Protein AF-A0A6G3MMP1-F1 (afdb_monomer)

InterPro domains:
  IPR037850 Retinoblastoma-binding protein 5/Swd1 [PTHR44040] (3-104)

Sequence (126 aa):
KGETLRDITCHPVRPIIYSVSNGLISVWNNTSTECWSAYAPNFRELEQNVEYEEAEGEFDVKDEDKPCQSKENIHDIHNYSEYIDILTLEKPLYCSSDETGQELHINATCIAAEEVSSDKSDSFLD

pLDDT: mean 70.05, std 18.49, range [38.12, 93.56]

Structure (mmCIF, N/CA/C/O backbone):
data_AF-A0A6G3MMP1-F1
#
_entry.id   AF-A0A6G3MMP1-F1
#
loop_
_atom_site.group_PDB
_atom_site.id
_atom_site.type_symbol
_atom_site.label_atom_id
_atom_site.label_alt_id
_atom_site.label_comp_id
_atom_site.label_asym_id
_atom_site.label_entity_id
_atom_site.label_seq_id
_atom_site.pdbx_PDB_ins_code
_atom_site.Cartn_x
_atom_site.Cartn_y
_atom_site.Cartn_z
_atom_site.occupancy
_atom_site.B_iso_or_equiv
_atom_site.auth_seq_id
_atom_site.auth_comp_id
_atom_site.auth_asym_id
_atom_site.auth_atom_id
_atom_site.pdbx_PDB_model_num
ATOM 1 N N . LYS A 1 1 ? -6.028 -6.653 35.105 1.00 52.34 1 LYS A N 1
ATOM 2 C CA . LYS A 1 1 ? -7.502 -6.709 34.928 1.00 52.34 1 LYS A CA 1
ATOM 3 C C . LYS A 1 1 ? -7.744 -6.377 33.463 1.00 52.34 1 LYS A C 1
ATOM 5 O O . LYS A 1 1 ? -7.260 -5.332 33.058 1.00 52.34 1 LYS A O 1
ATOM 10 N N . GLY A 1 2 ? -8.310 -7.291 32.672 1.00 78.31 2 GLY A N 1
ATOM 11 C CA . GLY A 1 2 ? -8.529 -7.056 31.239 1.00 78.31 2 GLY A CA 1
ATOM 12 C C . GLY A 1 2 ? -9.611 -6.005 31.002 1.00 78.31 2 GLY A C 1
ATOM 13 O O . GLY A 1 2 ? -10.481 -5.817 31.855 1.00 78.31 2 GLY A O 1
ATOM 14 N N . GLU A 1 3 ? -9.535 -5.314 29.872 1.00 79.69 3 GLU A N 1
ATOM 15 C CA . GLU A 1 3 ? -10.573 -4.388 29.427 1.00 79.69 3 GLU A CA 1
ATOM 16 C C . GLU A 1 3 ? -11.761 -5.155 28.831 1.00 79.69 3 GLU A C 1
ATOM 18 O O . GLU A 1 3 ? -11.599 -6.222 28.241 1.00 79.69 3 GLU A O 1
ATOM 23 N N . THR A 1 4 ? -12.972 -4.620 28.990 1.00 89.38 4 THR A N 1
ATOM 24 C CA . THR A 1 4 ? -14.191 -5.182 28.392 1.00 89.38 4 THR A CA 1
ATOM 25 C C . THR A 1 4 ? -14.496 -4.502 27.062 1.00 89.38 4 THR A C 1
ATOM 27 O O . THR A 1 4 ? -14.744 -3.292 27.032 1.00 89.38 4 THR A O 1
ATOM 30 N N . LEU A 1 5 ? -14.531 -5.291 25.988 1.00 89.75 5 LEU A N 1
ATOM 31 C CA . LEU A 1 5 ? -15.018 -4.875 24.675 1.00 89.75 5 LEU A CA 1
ATOM 32 C C . LEU A 1 5 ? -16.532 -4.620 24.739 1.00 89.75 5 LEU A C 1
ATOM 34 O O . LEU A 1 5 ? -17.276 -5.461 25.243 1.00 89.75 5 LEU A O 1
ATOM 38 N N . ARG A 1 6 ? -16.982 -3.461 24.251 1.00 92.12 6 ARG A N 1
ATOM 39 C CA . ARG A 1 6 ? -18.407 -3.107 24.168 1.00 92.12 6 ARG A CA 1
ATOM 40 C C . ARG A 1 6 ? -19.013 -3.416 22.810 1.00 92.12 6 ARG A C 1
ATOM 42 O O . ARG A 1 6 ? -20.112 -3.951 22.774 1.00 92.12 6 ARG A O 1
ATOM 49 N N . ASP A 1 7 ? -18.330 -3.037 21.735 1.00 91.56 7 ASP A N 1
ATOM 50 C CA . ASP A 1 7 ? -18.859 -3.159 20.377 1.00 91.56 7 ASP A CA 1
ATOM 51 C C . ASP A 1 7 ? -17.734 -3.310 19.347 1.00 91.56 7 ASP A C 1
ATOM 53 O O . ASP A 1 7 ? -16.595 -2.899 19.602 1.00 91.56 7 ASP A O 1
ATOM 57 N N . ILE A 1 8 ? -18.061 -3.903 18.200 1.00 93.50 8 ILE A N 1
ATOM 58 C CA . ILE A 1 8 ? -17.165 -4.116 17.064 1.00 93.50 8 ILE A CA 1
ATOM 59 C C . ILE A 1 8 ? -17.935 -3.956 15.749 1.00 93.50 8 ILE A C 1
ATOM 61 O O . ILE A 1 8 ? -19.019 -4.507 15.576 1.00 93.50 8 ILE A O 1
ATOM 65 N N . THR A 1 9 ? -17.364 -3.223 14.799 1.00 91.56 9 THR A N 1
ATOM 66 C CA . THR A 1 9 ? -17.937 -3.063 13.458 1.00 91.56 9 THR A CA 1
ATOM 67 C C . THR A 1 9 ? -16.847 -3.039 12.395 1.00 91.56 9 THR A C 1
ATOM 69 O O . THR A 1 9 ? -15.712 -2.646 12.661 1.00 91.56 9 THR A O 1
ATOM 72 N N . CYS A 1 10 ? -17.182 -3.478 11.187 1.00 88.25 10 CYS A N 1
ATOM 73 C CA . CYS A 1 10 ? -16.256 -3.566 10.064 1.00 88.25 10 CYS A CA 1
ATOM 74 C C . CYS A 1 10 ? -16.631 -2.538 9.001 1.00 88.25 10 CYS A C 1
ATOM 76 O O . CYS A 1 10 ? -17.811 -2.326 8.712 1.00 88.25 10 CYS A O 1
ATOM 78 N N . HIS A 1 11 ? -15.629 -1.925 8.379 1.00 83.50 11 HIS A N 1
ATOM 79 C CA . HIS A 1 11 ? -15.869 -1.083 7.218 1.00 83.50 11 HIS A CA 1
ATOM 80 C C . HIS A 1 11 ? -16.408 -1.952 6.058 1.00 83.50 11 HIS A C 1
ATOM 82 O O . HIS A 1 11 ? -15.842 -3.008 5.781 1.00 83.50 11 HIS A O 1
ATOM 88 N N . PRO A 1 12 ? -17.455 -1.522 5.329 1.00 79.62 12 PRO A N 1
ATOM 89 C CA . PRO A 1 12 ? -18.127 -2.363 4.327 1.00 79.62 12 PRO A CA 1
ATOM 90 C C . PRO A 1 12 ? -17.249 -2.729 3.118 1.00 79.62 12 PRO A C 1
ATOM 92 O O . PRO A 1 12 ? -17.436 -3.779 2.519 1.00 79.62 12 P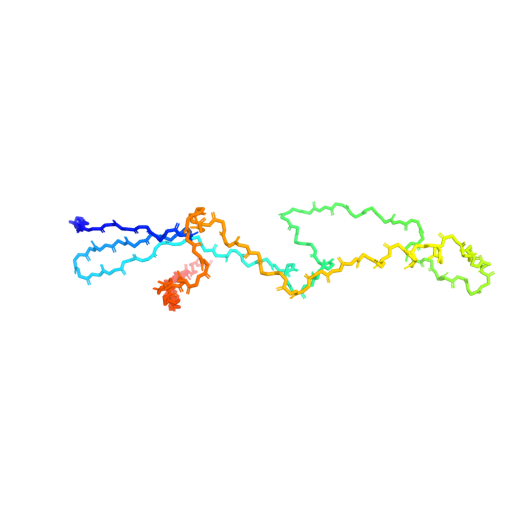RO A O 1
ATOM 95 N N . VAL A 1 13 ? -16.305 -1.851 2.756 1.00 77.19 13 VAL A N 1
ATOM 96 C CA . VAL A 1 13 ? -15.457 -1.987 1.551 1.00 77.19 13 VAL A CA 1
ATOM 97 C C . VAL A 1 13 ? -13.959 -2.179 1.834 1.00 77.19 13 VAL A C 1
ATOM 99 O O . VAL A 1 13 ? -13.249 -2.789 1.041 1.00 77.19 13 VAL A O 1
ATOM 102 N N . ARG A 1 14 ? -13.440 -1.625 2.934 1.00 77.19 14 ARG A N 1
ATOM 103 C CA . ARG A 1 14 ? -12.011 -1.627 3.266 1.00 77.19 14 ARG A CA 1
ATOM 104 C C . ARG A 1 14 ? -11.769 -2.644 4.381 1.00 77.19 14 ARG A C 1
ATOM 106 O O . ARG A 1 14 ? -12.628 -2.755 5.252 1.00 77.19 14 ARG A O 1
ATOM 113 N N . PRO A 1 15 ? -10.618 -3.335 4.416 1.00 84.75 15 PRO A N 1
ATOM 114 C CA . PRO A 1 15 ? -10.267 -4.254 5.499 1.00 84.75 15 PRO A CA 1
ATOM 115 C C . PRO A 1 15 ? -9.876 -3.471 6.766 1.00 84.75 15 PRO A C 1
ATOM 117 O O . PRO A 1 15 ? -8.712 -3.422 7.157 1.00 84.75 15 PRO A O 1
ATOM 120 N N . ILE A 1 16 ? -10.858 -2.795 7.364 1.00 88.19 16 ILE A N 1
ATOM 121 C CA . ILE A 1 16 ? -10.725 -1.956 8.555 1.00 88.19 16 ILE A CA 1
ATOM 122 C C . ILE A 1 16 ? -11.765 -2.408 9.579 1.00 88.19 16 ILE A C 1
ATOM 124 O O . ILE A 1 16 ? -12.940 -2.578 9.243 1.00 88.19 16 ILE A O 1
ATOM 128 N N . ILE A 1 17 ? -11.342 -2.562 10.830 1.00 90.44 17 ILE A N 1
ATOM 129 C CA . ILE A 1 17 ? -12.194 -2.929 11.960 1.00 90.44 17 ILE A CA 1
ATOM 130 C C . ILE A 1 17 ? -12.162 -1.802 12.989 1.00 90.44 17 ILE A C 1
ATOM 132 O O . ILE A 1 17 ? -11.103 -1.269 13.312 1.00 90.44 17 ILE A O 1
ATOM 136 N N . TYR A 1 18 ? -13.323 -1.472 13.536 1.00 91.94 18 TYR A N 1
ATOM 137 C CA . TYR A 1 18 ? -13.494 -0.533 14.634 1.00 91.94 18 TYR A CA 1
ATOM 138 C C . TYR A 1 18 ? -13.944 -1.301 15.873 1.00 91.94 18 TYR A C 1
ATOM 140 O O . TYR A 1 18 ? -14.875 -2.101 15.796 1.00 91.94 18 TYR A O 1
ATOM 148 N N . SER A 1 19 ? -13.322 -1.048 17.020 1.00 92.50 19 SER A N 1
ATOM 149 C CA . SER A 1 19 ? -13.715 -1.650 18.298 1.00 92.50 19 SER A CA 1
ATOM 150 C C . SER A 1 19 ? -13.819 -0.598 19.392 1.00 92.50 19 SER A C 1
ATOM 152 O O . SER A 1 19 ? -12.983 0.299 19.456 1.00 92.50 19 SER A O 1
ATOM 154 N N . VAL A 1 20 ? -14.802 -0.728 20.282 1.00 93.56 20 VAL A N 1
ATOM 155 C CA . VAL A 1 20 ? -15.010 0.206 21.398 1.00 93.56 20 VAL A CA 1
ATOM 156 C C . VAL A 1 20 ? -14.747 -0.485 22.732 1.00 93.56 20 VAL A C 1
ATOM 158 O O . VAL A 1 20 ? -15.444 -1.438 23.084 1.00 93.56 20 VAL A O 1
ATOM 161 N N . SER A 1 21 ? -13.806 0.026 23.524 1.00 92.81 21 SER A N 1
ATOM 162 C CA . SER A 1 21 ? -13.553 -0.412 24.903 1.00 92.81 21 SER A CA 1
ATOM 163 C C . SER A 1 21 ? -13.395 0.801 25.818 1.00 92.81 21 SER A C 1
ATOM 165 O O . SER A 1 21 ? -12.694 1.752 25.507 1.00 92.81 21 SER A O 1
ATOM 167 N N . ASN A 1 22 ? -14.097 0.810 26.955 1.00 88.69 22 ASN A N 1
ATOM 168 C CA . ASN A 1 22 ? -13.953 1.833 28.004 1.00 88.69 22 ASN A CA 1
ATOM 169 C C . ASN A 1 22 ? -13.971 3.319 27.542 1.00 88.69 22 ASN A C 1
ATOM 171 O O . ASN A 1 22 ? -13.342 4.170 28.164 1.00 88.69 22 ASN A O 1
ATOM 175 N N . GLY A 1 23 ? -14.701 3.640 26.466 1.00 85.50 23 GLY A N 1
ATOM 176 C CA . GLY A 1 23 ? -14.775 4.996 25.898 1.00 85.50 23 GLY A CA 1
ATOM 177 C C . GLY A 1 23 ? -13.696 5.327 24.857 1.00 85.50 23 GLY A C 1
ATOM 178 O O . GLY A 1 23 ? -13.722 6.420 24.301 1.00 85.50 23 GLY A O 1
ATOM 179 N N . LEU A 1 24 ? -12.793 4.390 24.564 1.00 89.56 24 LEU A N 1
ATOM 180 C CA . LEU A 1 24 ? -11.815 4.455 23.483 1.00 89.56 24 LEU A CA 1
ATOM 181 C C . LEU A 1 24 ? -12.337 3.713 22.251 1.00 89.56 24 LEU A C 1
ATOM 183 O O . LEU A 1 24 ? -12.985 2.671 22.369 1.00 89.56 24 LEU A O 1
ATOM 187 N N . ILE A 1 25 ? -12.034 4.257 21.073 1.00 91.56 25 ILE A N 1
ATOM 188 C CA . ILE A 1 25 ? -12.287 3.622 19.779 1.00 91.56 25 ILE A CA 1
ATOM 189 C C . ILE A 1 25 ? -10.930 3.234 19.201 1.00 91.56 25 ILE A C 1
ATOM 191 O O . ILE A 1 25 ? -10.103 4.104 18.935 1.00 91.56 25 ILE A O 1
ATOM 195 N N . SER A 1 26 ? -10.701 1.939 19.010 1.00 91.06 26 SER A N 1
ATOM 196 C CA . SER A 1 26 ? -9.510 1.421 18.336 1.00 91.06 26 SER A CA 1
ATOM 197 C C . SER A 1 26 ? -9.832 1.117 16.878 1.00 91.06 26 SER A C 1
ATOM 199 O O . SER A 1 26 ? -10.896 0.570 16.574 1.00 91.06 26 SER A O 1
ATOM 201 N N . VAL A 1 27 ? -8.905 1.467 15.988 1.00 91.19 27 VAL A N 1
ATOM 202 C CA . VAL A 1 27 ? -8.982 1.195 14.550 1.00 91.19 27 VAL A CA 1
ATOM 203 C C . VAL A 1 27 ? -7.912 0.170 14.206 1.00 91.19 27 VAL A C 1
ATOM 205 O O . VAL A 1 27 ? -6.742 0.375 14.512 1.00 91.19 27 VAL A O 1
ATOM 208 N N . TRP A 1 28 ? -8.317 -0.918 13.565 1.00 90.62 28 TRP A N 1
ATOM 209 C CA . TRP A 1 28 ? -7.433 -1.979 13.101 1.00 90.62 28 TRP A CA 1
ATOM 210 C C . TRP A 1 28 ? -7.463 -1.990 11.580 1.00 90.62 28 TRP A C 1
ATOM 212 O O . TRP A 1 28 ? -8.530 -2.144 10.986 1.00 90.62 28 TRP A O 1
ATOM 222 N N . ASN A 1 29 ? -6.315 -1.824 10.942 1.00 88.62 29 ASN A N 1
ATOM 223 C CA . ASN A 1 29 ? -6.154 -1.926 9.498 1.00 88.62 29 ASN A CA 1
ATOM 224 C C . ASN A 1 29 ? -4.887 -2.728 9.178 1.00 88.62 29 ASN A C 1
ATOM 226 O O . ASN A 1 29 ? -4.085 -3.026 10.063 1.00 88.62 29 ASN A O 1
ATOM 230 N N . ASN A 1 30 ? -4.722 -3.101 7.910 1.00 82.56 30 ASN A N 1
ATOM 231 C CA . ASN A 1 30 ? -3.424 -3.571 7.446 1.00 82.56 30 ASN A CA 1
ATOM 232 C C . ASN A 1 30 ? -2.484 -2.363 7.367 1.00 82.56 30 ASN A C 1
ATOM 234 O O . ASN A 1 30 ? -2.821 -1.380 6.701 1.00 82.56 30 ASN A O 1
ATOM 238 N N . THR A 1 31 ? -1.335 -2.423 8.032 1.00 73.56 31 THR A N 1
ATOM 239 C CA . THR A 1 31 ? -0.295 -1.412 7.859 1.00 73.56 31 THR A CA 1
ATOM 240 C C . THR A 1 31 ? 0.259 -1.554 6.446 1.00 73.56 31 THR A C 1
ATOM 242 O O . THR A 1 31 ? 0.644 -2.643 6.020 1.00 73.56 31 THR A O 1
ATOM 245 N N . SER A 1 32 ? 0.249 -0.473 5.668 1.00 69.81 32 SER A N 1
ATOM 246 C CA . SER A 1 32 ? 0.867 -0.504 4.346 1.00 69.81 32 SER A CA 1
ATOM 247 C C . SER A 1 32 ? 2.370 -0.668 4.522 1.00 69.81 32 SER A C 1
ATOM 249 O O . SER A 1 32 ? 3.029 0.235 5.030 1.00 69.81 32 SER A O 1
ATOM 251 N N . THR A 1 33 ? 2.912 -1.811 4.113 1.00 72.75 33 THR A N 1
ATOM 252 C CA . THR A 1 33 ? 4.359 -1.962 3.964 1.00 72.75 33 THR A CA 1
ATOM 253 C C . THR A 1 33 ? 4.815 -1.024 2.850 1.00 72.75 33 THR A C 1
ATOM 255 O O . THR A 1 33 ? 4.253 -1.044 1.755 1.00 72.75 33 THR A O 1
ATOM 258 N N . GLU A 1 34 ? 5.784 -0.160 3.140 1.00 72.62 34 GLU A N 1
ATOM 259 C CA . GLU A 1 34 ? 6.319 0.781 2.159 1.00 72.62 34 GLU A CA 1
ATOM 260 C C . GLU A 1 34 ? 7.058 0.007 1.063 1.00 72.62 34 GLU A C 1
ATOM 262 O O . GLU A 1 34 ? 8.119 -0.561 1.297 1.00 72.62 34 GLU A O 1
ATOM 267 N N . CYS A 1 35 ? 6.484 -0.036 -0.14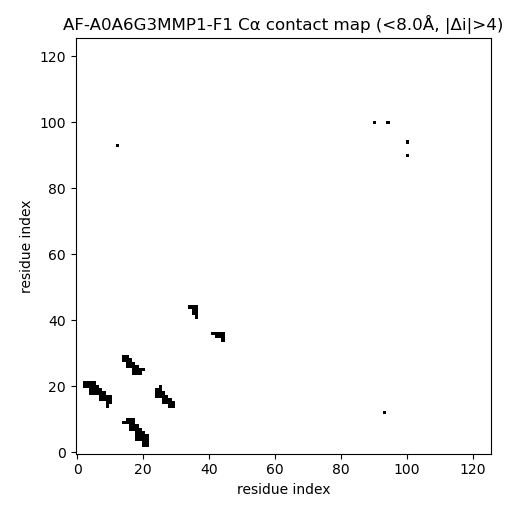0 1.00 71.44 35 CYS A N 1
ATOM 268 C CA . CYS A 1 35 ? 7.149 -0.613 -1.302 1.00 71.44 35 CYS A CA 1
ATOM 269 C C . CYS A 1 35 ? 8.058 0.447 -1.927 1.00 71.44 35 CYS A C 1
ATOM 271 O O . CYS A 1 35 ? 7.576 1.393 -2.558 1.00 71.44 35 CYS A O 1
ATOM 273 N N . TRP A 1 36 ? 9.374 0.279 -1.817 1.00 78.06 36 TRP A N 1
ATOM 274 C CA . TRP A 1 36 ? 10.345 1.210 -2.408 1.00 78.06 36 TRP A CA 1
ATOM 275 C C . TRP A 1 36 ? 10.224 1.305 -3.938 1.00 78.06 36 TRP A C 1
ATOM 277 O O . TRP A 1 36 ? 10.536 2.338 -4.532 1.00 7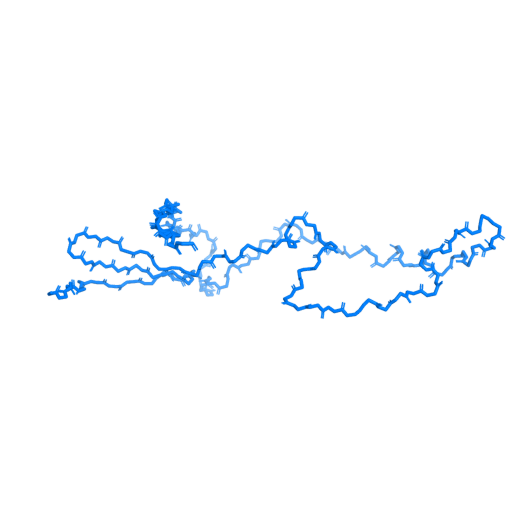8.06 36 TRP A O 1
ATOM 287 N N . SER A 1 37 ? 9.676 0.270 -4.580 1.00 77.81 37 SER A N 1
ATOM 288 C CA . SER A 1 37 ? 9.358 0.249 -6.014 1.00 77.81 37 SER A CA 1
ATOM 289 C C . SER A 1 37 ? 8.276 1.248 -6.441 1.00 77.81 37 SER A C 1
ATOM 291 O O . SER A 1 37 ? 8.153 1.539 -7.627 1.00 77.81 37 SER A O 1
ATOM 293 N N . ALA A 1 38 ? 7.496 1.817 -5.514 1.00 82.50 38 ALA A N 1
ATOM 294 C CA . ALA A 1 38 ? 6.525 2.863 -5.845 1.00 82.50 38 ALA A CA 1
ATOM 295 C C . ALA A 1 38 ? 7.196 4.168 -6.322 1.00 82.50 38 ALA A C 1
ATOM 297 O O . ALA A 1 38 ? 6.580 4.944 -7.051 1.00 82.50 38 ALA A O 1
ATOM 298 N N . TYR A 1 39 ? 8.458 4.402 -5.941 1.00 79.62 39 TYR A N 1
ATOM 299 C CA . TYR A 1 39 ? 9.213 5.602 -6.318 1.00 79.62 39 TYR A CA 1
ATOM 300 C C . TYR A 1 39 ? 9.916 5.484 -7.671 1.00 79.62 39 TYR A C 1
ATOM 302 O O . TYR A 1 39 ? 10.204 6.499 -8.306 1.00 79.62 39 TYR A O 1
ATOM 310 N N . ALA A 1 40 ? 10.198 4.262 -8.119 1.00 84.44 40 ALA A N 1
ATOM 311 C CA . ALA A 1 40 ? 10.884 4.005 -9.373 1.00 84.44 40 ALA A CA 1
ATOM 312 C C . ALA A 1 40 ? 10.310 2.732 -10.020 1.00 84.44 40 ALA A C 1
ATOM 314 O O . ALA A 1 40 ? 10.518 1.638 -9.502 1.00 84.44 40 ALA A O 1
ATOM 315 N N . PRO A 1 41 ? 9.609 2.836 -11.163 1.00 82.12 41 PRO A N 1
ATOM 316 C CA . PRO A 1 41 ? 8.895 1.704 -11.762 1.00 82.12 41 PRO A CA 1
ATOM 317 C C . PRO A 1 41 ? 9.825 0.608 -12.301 1.00 82.12 41 PRO A C 1
ATOM 319 O O . PRO A 1 41 ? 9.409 -0.533 -12.475 1.00 82.12 41 PRO A O 1
ATOM 322 N N . ASN A 1 42 ? 11.084 0.948 -12.573 1.00 84.88 42 ASN A N 1
ATOM 323 C CA . ASN A 1 42 ? 12.139 0.015 -12.960 1.00 84.88 42 ASN A CA 1
ATOM 324 C C . ASN A 1 42 ? 12.927 -0.532 -11.758 1.00 84.88 42 ASN A C 1
ATOM 326 O O . ASN A 1 42 ? 13.855 -1.315 -11.948 1.00 84.88 42 ASN A O 1
ATOM 330 N N . PHE A 1 43 ? 12.598 -0.106 -10.538 1.00 84.88 43 PHE A N 1
ATOM 331 C CA . PHE A 1 43 ? 13.229 -0.591 -9.323 1.00 84.88 43 PHE A CA 1
ATOM 332 C C . PHE A 1 43 ? 12.428 -1.758 -8.757 1.00 84.88 43 PHE A C 1
ATOM 334 O O . PHE A 1 43 ? 11.222 -1.660 -8.524 1.00 84.88 43 PHE A O 1
ATOM 341 N N . ARG A 1 44 ? 13.120 -2.867 -8.504 1.00 83.19 44 ARG A N 1
ATOM 342 C CA . ARG A 1 44 ? 12.553 -4.040 -7.851 1.00 83.19 44 ARG A CA 1
ATOM 343 C C . ARG A 1 44 ? 13.236 -4.232 -6.509 1.00 83.19 44 ARG A C 1
ATOM 345 O O . ARG A 1 44 ? 14.453 -4.367 -6.448 1.00 83.19 44 ARG A O 1
ATOM 352 N N . GLU A 1 45 ? 12.438 -4.272 -5.453 1.00 83.88 45 GLU A N 1
ATOM 353 C CA . GLU A 1 45 ? 12.923 -4.608 -4.121 1.00 83.88 45 GLU A CA 1
ATOM 354 C C . GLU A 1 45 ? 13.273 -6.102 -4.054 1.00 83.88 45 GLU A C 1
ATOM 356 O O . GLU A 1 45 ? 12.539 -6.954 -4.564 1.00 83.88 45 GLU A O 1
ATOM 361 N N . LEU A 1 46 ? 14.431 -6.411 -3.474 1.00 85.38 46 LEU A N 1
ATOM 362 C CA . LEU A 1 46 ? 14.926 -7.770 -3.299 1.00 85.38 46 LEU A CA 1
ATOM 363 C C . LEU A 1 46 ? 14.828 -8.145 -1.820 1.00 85.38 46 LEU A C 1
ATOM 365 O O . LEU A 1 46 ? 15.493 -7.541 -0.986 1.00 85.38 46 LEU A O 1
ATOM 369 N N . GLU A 1 47 ? 14.032 -9.167 -1.498 1.00 84.62 47 GLU A N 1
ATOM 370 C CA . GLU A 1 47 ? 13.977 -9.727 -0.136 1.00 84.62 47 GLU A CA 1
ATOM 371 C C . GLU A 1 47 ? 15.235 -10.546 0.200 1.00 84.62 47 GLU A C 1
ATOM 373 O O . GLU A 1 47 ? 15.619 -10.684 1.361 1.00 84.62 47 GLU A O 1
ATOM 378 N N . GLN A 1 48 ? 15.877 -11.110 -0.826 1.00 89.19 48 GLN A N 1
ATOM 379 C CA . GLN A 1 48 ? 17.106 -11.894 -0.739 1.00 89.19 48 GLN A CA 1
ATOM 380 C C . GLN A 1 48 ? 18.032 -11.534 -1.899 1.00 89.19 48 GLN A C 1
ATOM 382 O O . GLN A 1 48 ? 17.573 -11.115 -2.962 1.00 89.19 48 GLN A O 1
ATOM 387 N N . ASN A 1 49 ? 19.336 -11.735 -1.702 1.00 88.94 49 ASN A N 1
ATOM 388 C CA . ASN A 1 49 ? 20.325 -11.501 -2.749 1.00 88.94 49 ASN A CA 1
ATOM 389 C C . ASN A 1 49 ? 20.054 -12.416 -3.948 1.00 88.94 49 ASN A C 1
ATOM 391 O O . ASN A 1 49 ? 19.918 -13.630 -3.793 1.00 88.94 49 ASN A O 1
ATOM 395 N N . VAL A 1 50 ? 20.015 -11.821 -5.136 1.00 90.69 50 VAL A N 1
ATOM 396 C CA . VAL A 1 50 ? 19.908 -12.527 -6.414 1.00 90.69 50 VAL A CA 1
ATOM 397 C C . VAL A 1 50 ? 21.219 -12.331 -7.162 1.00 90.69 50 VAL A C 1
ATOM 399 O O . VAL A 1 50 ? 21.787 -11.239 -7.143 1.00 90.69 50 VAL A O 1
ATOM 402 N N . GLU A 1 51 ? 21.715 -13.398 -7.782 1.00 91.31 51 GLU A N 1
ATOM 403 C CA . GLU A 1 51 ? 22.876 -13.320 -8.663 1.00 91.31 51 GLU A CA 1
ATOM 404 C C . GLU A 1 51 ? 22.491 -12.600 -9.957 1.00 91.31 51 GLU A C 1
ATOM 406 O O . GLU A 1 51 ? 21.443 -12.866 -10.546 1.00 91.31 51 GLU A O 1
ATOM 411 N N . TYR A 1 52 ? 23.323 -11.648 -10.363 1.00 90.31 52 TYR A N 1
ATOM 412 C CA . TYR A 1 52 ? 23.093 -10.862 -11.563 1.00 90.31 52 TYR A CA 1
ATOM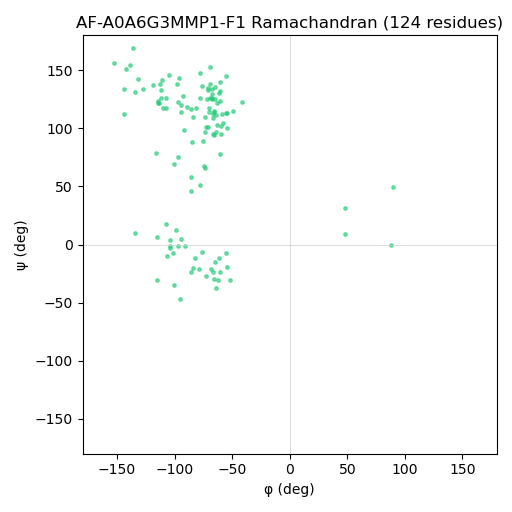 413 C C . TYR A 1 52 ? 23.653 -11.605 -12.782 1.00 90.31 52 TYR A C 1
ATOM 415 O O . TYR A 1 52 ? 24.856 -11.844 -12.857 1.00 90.31 52 TYR A O 1
ATOM 423 N N . GLU A 1 53 ? 22.782 -11.983 -13.722 1.00 90.56 53 GLU A N 1
ATOM 424 C CA . GLU A 1 53 ? 23.182 -12.550 -15.015 1.00 90.56 53 GLU A CA 1
ATOM 425 C C . GLU A 1 53 ? 23.313 -11.420 -16.043 1.00 90.56 53 GLU A C 1
ATOM 427 O O . GLU A 1 53 ? 22.320 -10.950 -16.602 1.00 90.56 53 GLU A O 1
ATOM 432 N N . GLU A 1 54 ? 24.547 -10.966 -16.266 1.00 88.88 54 GLU A N 1
ATOM 433 C CA . GLU A 1 54 ? 24.849 -9.887 -17.212 1.00 88.88 54 GLU A CA 1
ATOM 434 C C . GLU A 1 54 ? 24.580 -10.341 -18.652 1.00 88.88 54 GLU A C 1
ATOM 436 O O . GLU A 1 54 ? 25.001 -11.423 -19.076 1.00 88.88 54 GLU A O 1
ATOM 441 N N . ALA A 1 55 ? 23.909 -9.501 -19.439 1.00 90.12 55 ALA A N 1
ATOM 442 C CA . ALA A 1 55 ? 23.773 -9.753 -20.868 1.00 90.12 55 ALA A CA 1
ATOM 443 C C . ALA A 1 55 ? 25.093 -9.409 -21.580 1.00 90.12 55 ALA A C 1
ATOM 445 O O . ALA A 1 55 ? 25.665 -8.350 -21.342 1.00 90.12 55 ALA A O 1
ATOM 446 N N . GLU A 1 56 ? 25.545 -10.252 -22.516 1.00 87.62 56 GLU A N 1
ATOM 447 C CA . GLU A 1 56 ? 26.840 -10.101 -23.216 1.00 87.62 56 GLU A CA 1
ATOM 448 C C . GLU A 1 56 ? 27.058 -8.704 -23.839 1.00 87.62 56 GLU A C 1
ATOM 450 O O . GLU A 1 56 ? 28.183 -8.222 -23.890 1.00 87.62 56 GLU A O 1
ATOM 455 N N . GLY A 1 57 ? 25.983 -8.031 -24.266 1.00 86.81 57 GLY A N 1
ATOM 456 C CA . GLY A 1 57 ? 26.019 -6.692 -24.868 1.00 86.81 57 GLY A CA 1
ATOM 457 C C . GLY A 1 57 ? 25.692 -5.526 -23.925 1.00 86.81 57 GLY A C 1
ATOM 458 O O . GL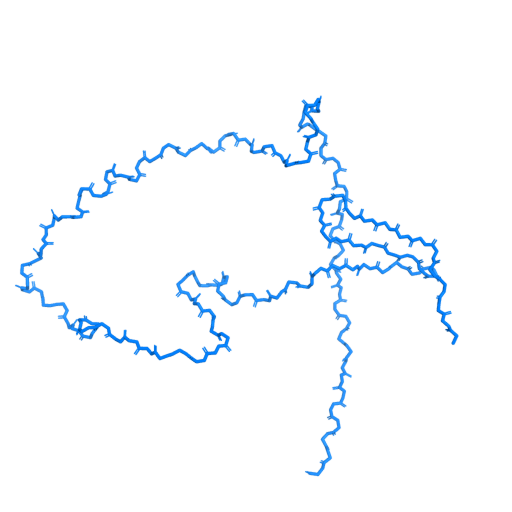Y A 1 57 ? 25.419 -4.431 -24.412 1.00 86.81 57 GLY A O 1
ATOM 459 N N . GLU A 1 58 ? 25.653 -5.730 -22.604 1.00 87.12 58 GLU A N 1
ATOM 460 C CA . GLU A 1 58 ? 25.312 -4.683 -21.622 1.00 87.12 58 GLU A CA 1
ATOM 461 C C . GLU A 1 58 ? 26.335 -3.537 -21.593 1.00 87.12 58 GLU A C 1
ATOM 463 O O . GLU A 1 58 ? 25.963 -2.368 -21.478 1.00 87.12 58 GLU A O 1
ATOM 468 N N . PHE A 1 59 ? 27.618 -3.867 -21.746 1.00 83.06 59 PHE A N 1
ATOM 469 C CA . PHE A 1 59 ? 28.731 -2.914 -21.676 1.00 83.06 59 PHE A CA 1
ATOM 470 C C . PHE A 1 59 ? 29.309 -2.543 -23.044 1.00 83.06 59 PHE A C 1
ATOM 472 O O . PHE A 1 59 ? 30.283 -1.789 -23.124 1.00 83.06 59 PHE A O 1
ATOM 479 N 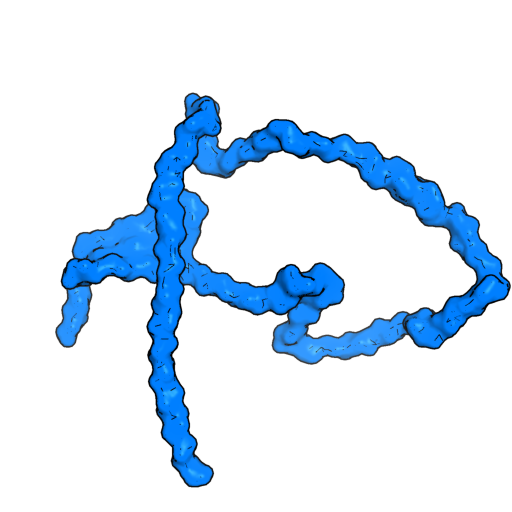N . ASP A 1 60 ? 28.711 -3.043 -24.124 1.00 86.94 60 ASP A N 1
ATOM 480 C CA . ASP A 1 60 ? 29.125 -2.679 -25.468 1.00 86.94 60 ASP A CA 1
ATOM 481 C C . ASP A 1 60 ? 28.799 -1.206 -25.730 1.00 86.94 60 ASP A C 1
ATOM 483 O O . ASP A 1 60 ? 27.652 -0.756 -25.635 1.00 86.94 60 ASP A O 1
ATOM 487 N N . VAL A 1 61 ? 29.809 -0.442 -26.147 1.00 81.38 61 VAL A N 1
ATOM 488 C CA . VAL A 1 61 ? 29.555 0.835 -26.813 1.00 81.38 61 VAL A CA 1
ATOM 489 C C . VAL A 1 61 ? 28.757 0.499 -28.067 1.00 81.38 61 VAL A C 1
ATOM 491 O O . VAL A 1 61 ? 29.185 -0.328 -28.874 1.00 81.38 61 VAL A O 1
ATOM 494 N N . LYS A 1 62 ? 27.573 1.098 -28.230 1.00 70.94 62 LYS A N 1
ATOM 495 C CA . LYS A 1 62 ? 26.831 0.971 -29.484 1.00 70.94 62 LYS A CA 1
ATOM 496 C C . LYS A 1 62 ? 27.741 1.500 -30.587 1.00 70.94 62 LYS A C 1
ATOM 498 O O . LYS A 1 62 ? 27.943 2.704 -30.675 1.00 70.94 62 LYS A O 1
ATOM 503 N N . ASP A 1 63 ? 28.323 0.599 -31.373 1.00 63.38 63 ASP A N 1
ATOM 504 C CA . ASP A 1 63 ? 29.047 0.977 -32.578 1.00 63.38 63 ASP A CA 1
ATOM 505 C C . ASP A 1 63 ? 28.094 1.817 -33.428 1.00 63.38 63 ASP A C 1
ATOM 507 O O . ASP A 1 63 ? 27.095 1.303 -33.936 1.00 63.38 63 ASP A O 1
ATOM 511 N N . GLU A 1 64 ? 28.413 3.103 -33.584 1.00 60.28 64 GLU A N 1
ATOM 512 C CA . GLU A 1 64 ? 27.731 4.030 -34.497 1.00 60.28 64 GLU A CA 1
ATOM 513 C C . GLU A 1 64 ? 27.712 3.477 -35.944 1.00 60.28 64 GLU A C 1
ATOM 515 O O . GLU A 1 64 ? 26.874 3.871 -36.752 1.00 60.28 64 GLU A O 1
ATOM 520 N N . ASP A 1 65 ? 28.600 2.514 -36.242 1.00 59.50 65 ASP A N 1
ATOM 521 C CA . ASP A 1 65 ? 28.796 1.872 -37.544 1.00 59.50 65 ASP A CA 1
ATOM 522 C C . ASP A 1 65 ? 28.208 0.453 -37.661 1.00 59.50 65 ASP A C 1
ATOM 524 O O . ASP A 1 65 ? 28.252 -0.139 -38.747 1.00 59.50 65 ASP A O 1
ATOM 528 N N . LYS A 1 66 ? 27.627 -0.128 -36.596 1.00 61.41 66 LYS A N 1
ATOM 529 C CA . LYS A 1 66 ? 26.783 -1.319 -36.785 1.00 61.41 66 LYS A CA 1
ATOM 530 C C . LYS A 1 66 ? 25.617 -0.840 -37.648 1.00 61.41 66 LYS A C 1
ATOM 532 O O . LYS A 1 66 ? 24.929 0.092 -37.225 1.00 61.41 66 LYS A O 1
ATOM 537 N N . PRO A 1 67 ? 25.356 -1.424 -38.841 1.00 54.38 67 PRO A N 1
ATOM 538 C CA . PRO A 1 67 ? 24.103 -1.142 -39.508 1.00 54.38 67 PRO A CA 1
ATOM 539 C C . PRO A 1 67 ? 23.062 -1.506 -38.472 1.00 54.38 67 PRO A C 1
ATOM 541 O O . PRO A 1 67 ? 22.980 -2.670 -38.068 1.00 54.38 67 PRO A O 1
ATOM 544 N N . CYS A 1 68 ? 22.333 -0.502 -37.979 1.00 50.25 68 CYS A N 1
ATOM 545 C CA . CYS A 1 68 ? 21.131 -0.752 -37.225 1.00 50.25 68 CYS A CA 1
ATOM 546 C C . CYS A 1 68 ? 20.456 -1.890 -37.986 1.00 50.25 68 CYS A C 1
ATOM 548 O O . CYS A 1 68 ? 20.202 -1.736 -39.192 1.00 50.25 68 CYS A O 1
ATOM 550 N N . GLN A 1 69 ? 20.194 -3.022 -37.326 1.00 51.44 69 GLN A N 1
ATOM 551 C CA . GLN A 1 69 ? 19.063 -3.844 -37.724 1.00 51.44 69 GLN A CA 1
ATOM 552 C C . GLN A 1 69 ? 17.858 -2.928 -37.539 1.00 51.44 69 GLN A C 1
ATOM 554 O O . GLN A 1 69 ? 17.204 -2.833 -36.507 1.00 51.44 69 GLN A O 1
ATOM 559 N N . SER A 1 70 ? 17.734 -2.055 -38.520 1.00 46.09 70 SER A N 1
ATOM 560 C CA . SER A 1 70 ? 16.860 -0.937 -38.566 1.00 46.09 70 SER A CA 1
ATOM 561 C C . SER A 1 70 ? 15.639 -1.559 -39.176 1.00 46.09 70 SER A C 1
ATOM 563 O O . SER A 1 70 ? 15.650 -1.990 -40.328 1.00 46.09 70 SER A O 1
ATOM 565 N N . LYS A 1 71 ? 14.575 -1.503 -38.380 1.00 50.53 71 LYS A N 1
ATOM 566 C CA . LYS A 1 71 ? 13.187 -1.635 -38.811 1.00 50.53 71 LYS A CA 1
ATOM 567 C C . LYS A 1 71 ? 12.617 -3.055 -38.826 1.00 50.53 71 LYS A C 1
ATOM 569 O O . LYS A 1 71 ? 11.878 -3.386 -39.739 1.00 50.53 71 LYS A O 1
ATOM 574 N N . GLU A 1 72 ? 12.779 -3.794 -37.732 1.00 44.28 72 GLU A N 1
ATOM 575 C CA . GLU A 1 72 ? 11.717 -4.724 -37.293 1.00 44.28 72 GLU A CA 1
ATOM 576 C C . GLU A 1 72 ? 10.972 -4.230 -36.043 1.00 44.28 72 GLU A C 1
ATOM 578 O O . GLU A 1 72 ? 10.278 -4.985 -35.383 1.00 44.28 72 GLU A O 1
ATOM 583 N N . ASN A 1 73 ? 11.071 -2.936 -35.711 1.00 43.94 73 ASN A N 1
ATOM 584 C CA . ASN A 1 73 ? 10.298 -2.352 -34.603 1.00 43.94 73 ASN A CA 1
ATOM 585 C C . ASN A 1 73 ? 9.629 -1.005 -34.931 1.00 43.94 73 ASN A C 1
ATOM 587 O O . ASN A 1 73 ? 9.073 -0.344 -34.065 1.00 43.94 73 ASN A O 1
ATOM 591 N N . ILE A 1 74 ? 9.623 -0.592 -36.208 1.00 47.09 74 ILE A N 1
ATOM 592 C CA . ILE A 1 74 ? 8.703 0.471 -36.670 1.00 47.09 74 ILE A CA 1
ATOM 593 C C . ILE A 1 74 ? 7.314 -0.120 -36.980 1.00 47.09 74 ILE A C 1
ATOM 595 O O . ILE A 1 74 ? 6.349 0.623 -37.132 1.00 47.09 74 ILE A O 1
ATOM 599 N N . HIS A 1 75 ? 7.177 -1.453 -37.034 1.00 44.19 75 HIS A N 1
ATOM 600 C CA . HIS A 1 75 ? 5.863 -2.086 -37.159 1.00 44.19 75 HIS A CA 1
ATOM 601 C C . HIS A 1 75 ? 5.093 -2.137 -35.827 1.00 44.19 75 HIS A C 1
ATOM 603 O O . HIS A 1 75 ? 3.866 -2.143 -35.847 1.00 44.19 75 HIS A O 1
ATOM 609 N N . ASP A 1 76 ? 5.784 -2.039 -34.687 1.00 48.56 76 ASP A N 1
ATOM 610 C CA . ASP A 1 76 ? 5.146 -2.148 -33.369 1.00 48.56 76 ASP A CA 1
ATOM 611 C C . ASP A 1 76 ? 4.545 -0.828 -32.868 1.00 48.56 76 ASP A C 1
ATOM 613 O O . ASP A 1 76 ? 3.605 -0.846 -32.079 1.00 48.56 76 ASP A O 1
ATOM 617 N N . ILE A 1 77 ? 4.974 0.331 -33.390 1.00 52.22 77 ILE A N 1
ATOM 618 C CA . ILE A 1 77 ? 4.359 1.630 -33.043 1.00 52.22 77 ILE A CA 1
ATOM 619 C C . ILE A 1 77 ? 2.878 1.670 -33.4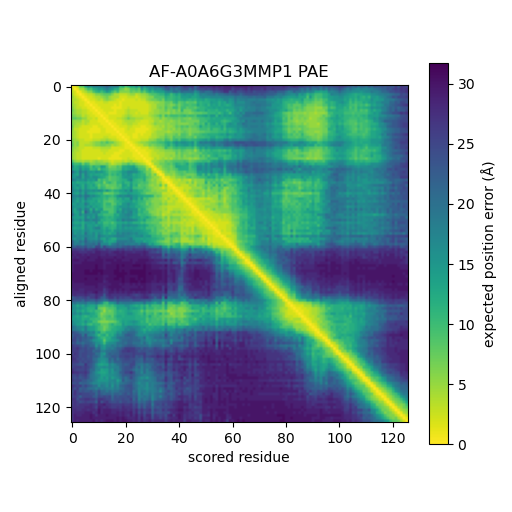66 1.00 52.22 77 ILE A C 1
ATOM 621 O O . ILE A 1 77 ? 2.053 2.301 -32.807 1.00 52.22 77 ILE A O 1
ATOM 625 N N . HIS A 1 78 ? 2.513 0.953 -34.533 1.00 48.62 78 HIS A N 1
ATOM 626 C CA . HIS A 1 78 ? 1.133 0.890 -35.015 1.00 48.62 78 HIS A CA 1
ATOM 627 C C . HIS A 1 78 ? 0.230 -0.022 -34.159 1.00 48.62 78 HIS A C 1
ATOM 629 O O . HIS A 1 78 ? -0.981 -0.051 -34.375 1.00 48.62 78 HIS A O 1
ATOM 635 N N . ASN A 1 79 ? 0.786 -0.749 -33.183 1.00 54.53 79 ASN A N 1
ATOM 636 C CA . ASN A 1 79 ? 0.019 -1.634 -32.304 1.00 54.53 79 ASN A CA 1
ATOM 637 C C . ASN A 1 79 ? -0.353 -0.988 -30.953 1.00 54.53 79 ASN A C 1
ATOM 639 O O . ASN A 1 79 ? -1.043 -1.604 -30.151 1.00 54.53 79 ASN A O 1
ATOM 643 N N . TYR A 1 80 ? 0.063 0.261 -30.700 1.00 60.56 80 TYR A N 1
ATOM 644 C CA . TYR A 1 80 ? -0.277 1.006 -29.475 1.00 60.56 80 TYR A CA 1
ATOM 645 C C . TYR A 1 80 ? -1.506 1.916 -29.620 1.00 60.56 80 TYR A C 1
ATOM 647 O O . TYR A 1 80 ? -1.829 2.666 -28.702 1.00 60.56 80 TYR A O 1
ATOM 655 N N . SER A 1 81 ? -2.208 1.888 -30.756 1.00 69.12 81 SER A N 1
ATOM 656 C CA . SER A 1 81 ? -3.434 2.673 -30.952 1.00 69.12 81 SER A CA 1
ATOM 657 C C . SER A 1 81 ? -4.672 1.945 -30.420 1.00 69.12 81 SER A C 1
ATOM 659 O O . SER A 1 81 ? -5.684 1.845 -31.120 1.00 69.12 81 SER A O 1
ATOM 661 N N . GLU A 1 82 ? -4.593 1.383 -29.216 1.00 83.75 82 GLU A N 1
ATOM 662 C CA . GLU A 1 82 ? -5.784 0.854 -28.559 1.00 83.75 82 GLU A CA 1
ATOM 663 C C . GLU A 1 82 ? -6.694 2.022 -28.155 1.00 83.75 82 GLU A C 1
ATOM 665 O O . GLU A 1 82 ? -6.232 3.081 -27.720 1.00 83.75 82 GLU A O 1
ATOM 670 N N . TYR A 1 83 ? -8.002 1.864 -28.356 1.00 85.44 83 TYR A N 1
ATOM 671 C CA . TYR A 1 83 ? -8.970 2.869 -27.934 1.00 85.44 83 TYR A CA 1
ATOM 672 C C . TYR A 1 83 ? -9.107 2.824 -26.409 1.00 85.44 83 TYR A C 1
ATOM 674 O O . TYR A 1 83 ? -9.661 1.873 -25.863 1.00 85.44 83 TYR A O 1
ATOM 682 N N . ILE A 1 84 ? -8.611 3.860 -25.733 1.00 85.50 84 ILE A N 1
ATOM 683 C CA . ILE A 1 84 ? -8.735 4.019 -24.282 1.00 85.50 84 ILE A CA 1
ATOM 684 C C . ILE A 1 84 ? -9.966 4.881 -23.994 1.00 85.50 84 ILE A C 1
ATOM 686 O O . ILE A 1 84 ? -9.997 6.067 -24.330 1.00 85.50 84 ILE A O 1
ATOM 690 N N . ASP A 1 85 ? -10.978 4.290 -23.365 1.00 87.94 85 ASP A N 1
ATOM 691 C CA . ASP A 1 85 ? -12.146 5.020 -22.878 1.00 87.94 85 ASP A CA 1
ATOM 692 C C . ASP A 1 85 ? -11.837 5.676 -21.525 1.00 87.94 85 ASP A C 1
ATOM 694 O O . ASP A 1 85 ? -11.557 4.998 -20.540 1.00 87.94 85 ASP A O 1
ATOM 698 N N . ILE A 1 86 ? -11.886 7.007 -21.486 1.00 87.12 86 ILE A N 1
ATOM 699 C CA . ILE A 1 86 ? -11.685 7.822 -20.275 1.00 87.12 86 ILE A CA 1
ATOM 700 C C . ILE A 1 86 ? -12.998 8.378 -19.701 1.00 87.12 86 ILE A C 1
ATOM 702 O O . ILE A 1 86 ? -12.976 9.121 -18.721 1.00 87.12 86 ILE A O 1
ATOM 706 N N . LEU A 1 87 ? -14.133 8.102 -20.348 1.00 90.69 87 LEU A N 1
ATOM 707 C CA . LEU A 1 87 ? -15.442 8.652 -19.992 1.00 90.69 87 LEU A CA 1
ATOM 708 C C . LEU A 1 87 ? -16.274 7.654 -19.191 1.00 90.69 87 LEU A C 1
ATOM 710 O O . LEU A 1 87 ? -17.031 8.059 -18.306 1.00 90.69 87 LEU A O 1
ATOM 714 N N . THR A 1 88 ? -16.150 6.362 -19.496 1.00 90.06 88 THR A N 1
ATOM 715 C CA . THR A 1 88 ? -16.854 5.323 -18.746 1.00 90.06 88 THR A CA 1
ATOM 716 C C . THR A 1 88 ? -16.260 5.190 -17.350 1.00 90.06 88 THR A C 1
ATOM 718 O O . THR A 1 88 ? -15.104 4.820 -17.172 1.00 90.06 88 THR A O 1
ATOM 721 N N . LEU A 1 89 ? -17.079 5.473 -16.338 1.00 83.38 89 LEU A N 1
ATOM 722 C CA . LEU A 1 89 ? -16.738 5.200 -14.948 1.00 83.38 89 LEU A CA 1
ATOM 723 C C . LEU A 1 89 ? -16.943 3.713 -14.667 1.00 83.38 89 LEU A C 1
ATOM 725 O O . LEU A 1 89 ? -18.033 3.174 -14.888 1.00 83.38 89 LEU A O 1
ATOM 729 N N . GLU A 1 90 ? -15.914 3.054 -14.146 1.00 78.56 90 GLU A N 1
ATOM 730 C CA . GLU A 1 90 ? -16.063 1.703 -13.621 1.00 78.56 90 GLU A CA 1
ATOM 731 C C . GLU A 1 90 ? -17.069 1.707 -12.468 1.00 78.56 90 GLU A C 1
ATOM 733 O O . GLU A 1 90 ? -17.012 2.534 -11.552 1.00 78.56 90 GLU A O 1
ATOM 738 N N . LYS A 1 91 ? -18.020 0.771 -12.513 1.00 71.75 91 LYS A N 1
ATOM 739 C CA . LYS A 1 91 ? -18.951 0.582 -11.403 1.00 71.75 91 LYS A CA 1
ATOM 740 C C . LYS A 1 91 ? -18.161 0.013 -10.228 1.00 71.75 91 LYS A C 1
ATOM 742 O O . LYS A 1 91 ? -17.516 -1.024 -10.401 1.00 71.75 91 LYS A O 1
ATOM 747 N N . PRO A 1 92 ? -18.216 0.627 -9.037 1.00 66.38 92 PRO A N 1
ATOM 748 C CA . PRO A 1 92 ? -17.559 0.040 -7.887 1.00 66.38 92 PRO A CA 1
ATOM 749 C C . PRO A 1 92 ? -18.184 -1.335 -7.621 1.00 66.38 92 PRO A C 1
ATOM 751 O O . PRO A 1 92 ? -19.401 -1.501 -7.706 1.00 66.38 92 PRO A O 1
ATOM 754 N N . LEU A 1 93 ? -17.341 -2.313 -7.279 1.00 62.62 93 LEU A N 1
ATOM 755 C CA . LEU A 1 93 ? -17.687 -3.733 -7.077 1.00 62.62 93 LEU A CA 1
ATOM 756 C C . LEU A 1 93 ? -18.813 -3.992 -6.052 1.00 62.62 93 LEU A C 1
ATOM 758 O O . LEU A 1 93 ? -19.273 -5.121 -5.917 1.00 62.62 93 LEU A O 1
ATOM 762 N N . TYR A 1 94 ? -19.254 -2.956 -5.339 1.00 62.50 94 TYR A N 1
ATOM 763 C CA . TYR A 1 94 ? -20.228 -3.012 -4.253 1.00 62.50 94 TYR A CA 1
ATOM 764 C C . TYR A 1 94 ? -21.533 -2.262 -4.558 1.00 62.50 94 TYR A C 1
ATOM 766 O O . TYR A 1 94 ? -22.382 -2.149 -3.678 1.00 62.50 94 TYR A O 1
ATOM 774 N N . CYS A 1 95 ? -21.724 -1.756 -5.783 1.00 54.97 95 CYS A N 1
ATOM 775 C CA . CYS A 1 95 ? -23.049 -1.323 -6.221 1.00 54.97 95 CYS A CA 1
ATOM 776 C C . CYS A 1 95 ? -23.932 -2.559 -6.420 1.00 54.97 95 CYS A C 1
ATOM 778 O O . CYS A 1 95 ? -23.684 -3.364 -7.321 1.00 54.97 95 CYS A O 1
ATOM 780 N N . SER A 1 96 ? -24.968 -2.704 -5.590 1.00 56.91 96 SER A N 1
ATOM 781 C CA . SER A 1 96 ? -26.043 -3.657 -5.862 1.00 56.91 96 SER A CA 1
ATOM 782 C C . SER A 1 96 ? -26.644 -3.370 -7.244 1.00 56.91 96 SER A C 1
ATOM 784 O O . SER A 1 96 ? -26.686 -2.223 -7.692 1.00 56.91 96 SER A O 1
ATOM 786 N N . SER A 1 97 ? -27.059 -4.422 -7.956 1.00 61.22 97 SER A N 1
ATOM 787 C CA . SER A 1 97 ? -27.476 -4.347 -9.368 1.00 61.22 97 SER A CA 1
ATOM 788 C C . SER A 1 97 ? -28.689 -3.436 -9.624 1.00 61.22 97 SER A C 1
ATOM 790 O O . SER A 1 97 ? -29.007 -3.165 -10.782 1.00 61.22 97 SER A O 1
ATOM 792 N N . ASP A 1 98 ? -29.378 -3.005 -8.574 1.00 65.94 98 ASP A N 1
ATOM 793 C CA . ASP A 1 98 ? -30.572 -2.165 -8.564 1.00 65.94 98 ASP A CA 1
ATOM 794 C C . ASP A 1 98 ? -30.304 -0.689 -8.215 1.00 65.94 98 ASP A C 1
ATOM 796 O O . ASP A 1 98 ? -31.196 0.142 -8.375 1.00 65.94 98 ASP A O 1
ATOM 800 N N . GLU A 1 99 ? -29.083 -0.329 -7.815 1.00 60.38 99 GLU A N 1
ATOM 801 C CA . GLU A 1 99 ? -28.748 1.022 -7.355 1.00 60.38 99 GLU A CA 1
ATOM 802 C C . GLU A 1 99 ? -28.135 1.856 -8.493 1.00 60.38 99 GLU A C 1
ATOM 804 O O . GLU A 1 99 ? -27.113 1.505 -9.092 1.00 60.38 99 GLU A O 1
ATOM 809 N N . THR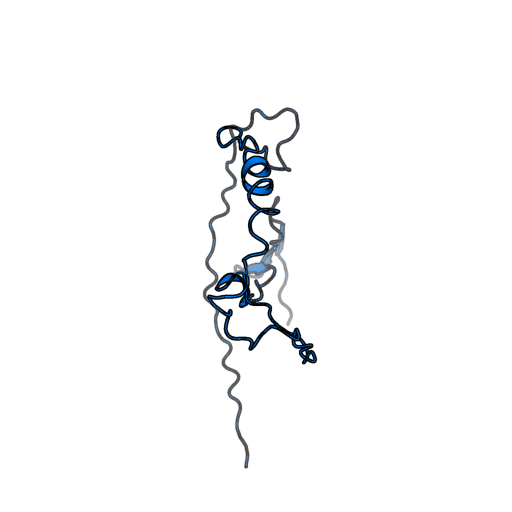 A 1 100 ? -28.741 3.002 -8.808 1.00 57.78 100 THR A N 1
ATOM 810 C CA . THR A 1 100 ? -28.325 3.883 -9.909 1.00 57.78 100 THR A CA 1
ATOM 811 C C . THR A 1 100 ? -27.097 4.725 -9.558 1.00 57.78 100 THR A C 1
ATOM 813 O O . THR A 1 100 ? -27.166 5.932 -9.707 1.00 57.78 100 THR A O 1
ATOM 816 N N . GLY A 1 101 ? -25.998 4.138 -9.070 1.00 53.59 101 GLY A N 1
ATOM 817 C CA . GLY A 1 101 ? -24.635 4.714 -9.015 1.00 53.59 101 GLY A CA 1
ATOM 818 C C . GLY A 1 101 ? -24.434 6.147 -8.475 1.00 53.59 101 GLY A C 1
ATOM 819 O O . GLY A 1 101 ? -23.344 6.688 -8.627 1.00 53.59 101 GLY A O 1
ATOM 820 N N . GLN A 1 102 ? -25.453 6.782 -7.894 1.00 53.56 102 GLN A N 1
ATOM 821 C CA . GLN A 1 102 ? -25.491 8.208 -7.548 1.00 53.56 102 GLN A CA 1
ATOM 822 C C . GLN A 1 102 ? -25.353 8.446 -6.039 1.00 53.56 102 GLN A C 1
ATOM 824 O O . GLN A 1 102 ? -25.122 9.578 -5.627 1.00 53.56 102 GLN A O 1
ATOM 829 N N . GLU A 1 103 ? -25.425 7.398 -5.216 1.00 53.19 103 GLU A N 1
ATOM 830 C CA . GLU A 1 103 ? -25.331 7.502 -3.759 1.00 53.19 103 GLU A CA 1
ATOM 831 C C . GLU A 1 103 ? -24.091 6.764 -3.232 1.00 53.19 103 GLU A C 1
ATOM 833 O O . GLU A 1 103 ? -24.142 5.649 -2.725 1.00 53.19 103 GLU A O 1
ATOM 838 N N . LEU A 1 104 ? -22.926 7.403 -3.350 1.00 49.44 104 LEU A N 1
ATOM 839 C CA . LEU A 1 104 ? -21.727 7.001 -2.611 1.00 49.44 104 LEU A CA 1
ATOM 840 C C . LEU A 1 104 ? -21.551 7.920 -1.404 1.00 49.44 104 LEU A C 1
ATOM 842 O O . LEU A 1 104 ? -20.616 8.713 -1.339 1.00 49.44 104 LEU A O 1
ATOM 846 N N . HIS A 1 105 ? -22.439 7.807 -0.419 1.00 45.91 105 HIS A N 1
ATOM 847 C CA . HIS A 1 105 ? -22.233 8.440 0.886 1.00 45.91 105 HIS A CA 1
ATOM 848 C C . HIS A 1 105 ? -21.396 7.511 1.783 1.00 45.91 105 HIS A C 1
ATOM 850 O O . HIS A 1 105 ? -21.817 7.071 2.852 1.00 45.91 105 HIS A O 1
ATOM 856 N N . ILE A 1 106 ? -20.191 7.151 1.324 1.00 48.69 106 ILE A N 1
ATOM 857 C CA . ILE A 1 106 ? -19.244 6.398 2.151 1.00 48.69 106 ILE A CA 1
ATOM 858 C C . ILE A 1 106 ? -18.477 7.424 2.984 1.00 48.69 106 ILE A C 1
ATOM 860 O O . ILE A 1 106 ? -17.426 7.922 2.583 1.00 48.69 106 ILE A O 1
ATOM 864 N N . ASN A 1 107 ? -19.025 7.768 4.147 1.00 44.72 107 ASN A N 1
ATOM 865 C CA . ASN A 1 107 ? -18.407 8.684 5.110 1.00 44.72 107 ASN A CA 1
ATOM 866 C C . ASN A 1 107 ? -17.239 7.980 5.805 1.00 44.72 107 ASN A C 1
ATOM 868 O O . ASN A 1 107 ? -17.288 7.699 6.999 1.00 44.72 107 ASN A O 1
ATOM 872 N N . ALA A 1 108 ? -16.194 7.649 5.060 1.00 44.41 108 ALA A N 1
ATOM 873 C CA . ALA A 1 108 ? -14.954 7.150 5.616 1.00 44.41 108 ALA A CA 1
ATOM 874 C C . ALA A 1 108 ? -13.990 8.326 5.731 1.00 44.41 108 ALA A C 1
ATOM 876 O O . ALA A 1 108 ? -13.079 8.475 4.917 1.00 44.41 108 ALA A O 1
ATOM 877 N N . THR A 1 109 ? -14.224 9.180 6.731 1.00 41.44 109 THR A N 1
ATOM 878 C CA . THR A 1 109 ? -13.211 10.121 7.209 1.00 41.44 109 THR A CA 1
ATOM 879 C C . THR A 1 109 ? -11.931 9.330 7.441 1.00 41.44 109 THR A C 1
ATOM 881 O O . THR A 1 109 ? -11.895 8.421 8.272 1.00 41.44 109 THR A O 1
ATOM 884 N N . CYS A 1 110 ? -10.896 9.639 6.666 1.00 39.62 110 CYS A N 1
ATOM 885 C CA . CYS A 1 110 ? -9.556 9.127 6.875 1.00 39.62 110 CYS A CA 1
ATOM 886 C C . CYS A 1 110 ? -9.095 9.691 8.222 1.00 39.62 110 CYS A C 1
ATOM 888 O O . CYS A 1 110 ? -8.688 10.848 8.300 1.00 39.62 110 CYS A O 1
ATOM 890 N N . ILE A 1 111 ? -9.218 8.926 9.303 1.00 44.56 111 ILE A N 1
ATOM 891 C CA . ILE A 1 111 ? -8.481 9.257 10.517 1.00 44.56 111 ILE A CA 1
ATOM 892 C C . ILE A 1 111 ? -7.041 8.887 10.183 1.00 44.56 111 ILE A C 1
ATOM 894 O O . ILE A 1 111 ? -6.703 7.706 10.137 1.00 44.56 111 ILE A O 1
ATOM 898 N N . ALA A 1 112 ? -6.227 9.890 9.850 1.00 39.91 112 ALA A N 1
ATOM 899 C CA . ALA A 1 112 ? -4.783 9.745 9.886 1.00 39.91 112 ALA A CA 1
ATOM 900 C C . ALA A 1 112 ? -4.443 9.389 11.336 1.00 39.91 112 ALA A C 1
ATOM 902 O O . ALA A 1 112 ? -4.555 10.234 12.224 1.00 39.91 112 ALA A O 1
ATOM 903 N N . ALA A 1 113 ? -4.177 8.111 11.597 1.00 43.28 113 ALA A N 1
ATOM 904 C CA . ALA A 1 113 ? -3.659 7.698 12.885 1.00 43.28 113 ALA A CA 1
ATOM 905 C C . ALA A 1 113 ? -2.267 8.322 13.002 1.00 43.28 113 ALA A C 1
ATOM 907 O O . ALA A 1 113 ? -1.382 8.030 12.203 1.00 43.28 113 ALA A O 1
ATOM 908 N N . GLU A 1 114 ? -2.111 9.247 13.940 1.00 43.50 114 GLU A N 1
ATOM 909 C CA . GLU A 1 114 ? -0.800 9.714 14.359 1.00 43.50 114 GLU A CA 1
ATOM 910 C C . GLU A 1 114 ? -0.106 8.521 15.024 1.00 43.50 114 GLU A C 1
ATOM 912 O O . GLU A 1 114 ? -0.599 7.973 16.015 1.00 43.50 114 GLU A O 1
ATOM 917 N N . GLU A 1 115 ? 0.977 8.051 14.410 1.00 43.44 115 GLU A N 1
ATOM 918 C CA . GLU A 1 115 ? 1.788 6.956 14.928 1.00 43.44 115 GLU A CA 1
ATOM 919 C C . GLU A 1 115 ? 2.387 7.399 16.268 1.00 43.44 115 GLU A C 1
ATOM 921 O O . GLU A 1 115 ? 3.345 8.170 16.315 1.00 43.44 115 GLU A O 1
ATOM 926 N N . VAL A 1 116 ? 1.827 6.930 17.385 1.00 43.91 116 VAL A N 1
ATOM 927 C CA . VAL A 1 116 ? 2.532 7.010 18.667 1.00 43.91 116 VAL A CA 1
ATOM 928 C C . VAL A 1 116 ? 3.630 5.958 18.621 1.00 43.91 116 VAL A C 1
ATOM 930 O O . VAL A 1 116 ? 3.391 4.776 18.882 1.00 43.91 116 VAL A O 1
ATOM 933 N N . SER A 1 117 ? 4.838 6.397 18.265 1.00 42.62 117 SER A N 1
ATOM 934 C CA . SER A 1 117 ? 6.045 5.593 18.392 1.00 42.62 117 SER A CA 1
ATOM 935 C C . SER A 1 117 ? 6.213 5.208 19.861 1.00 42.62 117 SER A C 1
ATOM 937 O O . SER A 1 117 ? 6.432 6.035 20.746 1.00 42.62 117 SER A O 1
ATOM 939 N N . SER A 1 118 ? 6.068 3.918 20.153 1.00 43.94 118 SER A N 1
ATOM 940 C CA . SER A 1 118 ? 6.551 3.374 21.415 1.00 43.94 118 SER A CA 1
ATOM 941 C C . SER A 1 118 ? 8.063 3.269 21.284 1.00 43.94 118 SER A C 1
ATOM 943 O O . SER A 1 118 ? 8.564 2.233 20.846 1.00 43.94 118 SER A O 1
ATOM 945 N N . ASP A 1 119 ? 8.775 4.337 21.642 1.00 38.12 119 ASP A N 1
ATOM 946 C CA . ASP A 1 119 ? 10.233 4.345 21.733 1.00 38.12 119 ASP A CA 1
ATOM 947 C C . ASP A 1 119 ? 10.673 3.199 22.651 1.00 38.12 119 ASP A C 1
ATOM 949 O O . ASP A 1 119 ? 10.599 3.272 23.881 1.00 38.12 119 ASP A O 1
ATOM 953 N N . LYS A 1 120 ? 11.108 2.090 22.050 1.00 43.69 120 LYS A N 1
ATOM 954 C CA . LYS A 1 120 ? 11.900 1.093 22.757 1.00 43.69 120 LYS A CA 1
ATOM 955 C C . LYS A 1 120 ? 13.256 1.737 22.970 1.00 43.69 120 LYS A C 1
ATOM 957 O O . LYS A 1 120 ? 14.069 1.821 22.058 1.00 43.69 120 LYS A O 1
ATOM 962 N N . SER A 1 121 ? 13.471 2.231 24.181 1.00 43.88 121 SER A N 1
ATOM 963 C CA . SER A 1 121 ? 14.799 2.549 24.674 1.00 43.88 121 SER A CA 1
ATOM 964 C C . SER A 1 121 ? 15.628 1.263 24.662 1.00 43.88 121 SER A C 1
ATOM 966 O O . SER A 1 121 ? 15.551 0.471 25.604 1.00 43.88 121 SER A O 1
ATOM 968 N N . ASP A 1 122 ? 16.391 1.042 23.594 1.00 43.50 122 ASP A N 1
ATOM 969 C CA . ASP A 1 122 ? 17.482 0.076 23.600 1.00 43.50 122 ASP A CA 1
ATOM 970 C C . ASP A 1 122 ? 18.547 0.609 24.559 1.00 43.50 122 ASP A C 1
ATOM 972 O O . ASP A 1 122 ? 19.374 1.464 24.236 1.00 43.50 122 ASP A O 1
ATOM 976 N N . SER A 1 123 ? 18.478 0.135 25.800 1.00 47.03 123 SER A N 1
ATOM 977 C CA . SER A 1 123 ? 19.575 0.235 26.748 1.00 47.03 123 SER A CA 1
ATOM 978 C C . SER A 1 123 ? 20.723 -0.619 26.219 1.00 47.03 123 SER A C 1
ATOM 980 O O . SER A 1 123 ? 20.760 -1.830 26.441 1.00 47.03 123 SER A O 1
ATOM 982 N N . PHE A 1 124 ? 21.643 0.016 25.499 1.00 43.75 124 PHE A N 1
ATOM 983 C CA . PHE A 1 124 ? 22.947 -0.551 25.190 1.00 43.75 124 PHE A CA 1
ATOM 984 C C . PHE A 1 124 ? 23.707 -0.720 26.517 1.00 43.75 124 PHE A C 1
ATOM 986 O O . PHE A 1 124 ? 24.016 0.266 27.188 1.00 43.75 124 PHE A O 1
ATOM 993 N N . LEU A 1 125 ? 23.922 -1.969 26.932 1.00 46.31 125 LEU A N 1
ATOM 994 C CA . LEU A 1 125 ? 24.804 -2.342 28.036 1.00 46.31 125 LEU A CA 1
ATOM 995 C C . LEU A 1 125 ? 26.059 -3.001 27.447 1.00 46.31 125 LEU A C 1
ATOM 997 O O . LEU A 1 125 ? 25.928 -3.969 26.700 1.00 46.31 125 LEU A O 1
ATOM 1001 N N . ASP A 1 126 ? 27.196 -2.433 27.867 1.00 44.66 126 ASP A N 1
ATOM 1002 C CA . ASP A 1 126 ? 28.624 -2.766 27.683 1.00 44.66 126 ASP A CA 1
ATOM 1003 C C . ASP A 1 126 ? 29.231 -2.773 26.267 1.00 44.66 126 ASP A C 1
ATOM 1005 O O . ASP A 1 126 ? 29.046 -3.738 25.494 1.00 44.66 126 ASP A O 1
#

Solvent-accessible surface area (backbone atoms only — not comparable to full-atom values): 9274 Å² total; per-residue (Å²): 134,86,85,63,78,75,50,75,50,66,50,94,86,50,82,35,40,39,36,33,39,93,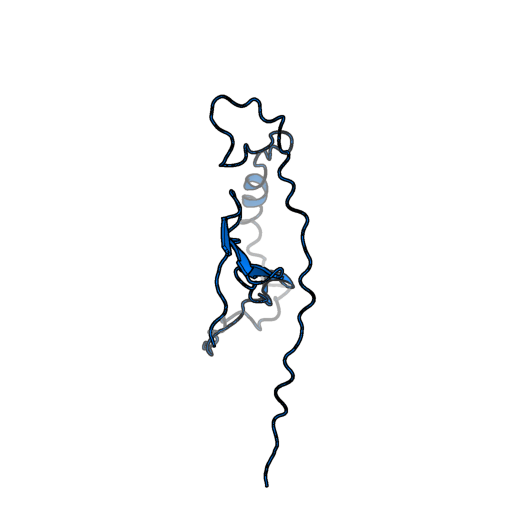90,44,78,47,80,46,61,76,79,80,77,85,59,74,34,79,82,34,89,90,46,78,83,68,96,60,95,74,88,83,83,80,58,94,70,73,83,56,76,80,57,90,78,55,77,67,89,72,71,86,62,70,72,55,67,74,71,67,75,68,89,79,79,87,79,74,75,80,78,62,98,78,62,56,98,84,56,84,87,77,83,82,84,74,85,71,76,79,76,78,75,78,80,79,76,77,79,76,78,79,77,85,77,136

Foldseek 3Di:
DDWDWDDKDAQPPFRWIWTDTPNDIDIDHDDDDDQPCVVPVPDDDDPDDDDDDDDPCPPPDPPPPPPPVPDPCVVVVVVPPDDDDPPDDDQPPPPDPPDPSPDPPSPPDPPPPDDPPPPPPPPDDD

Radius of gyration: 27.07 Å; Cα contacts (8 Å, |Δi|>4): 59; chains: 1; bounding box: 60×23×74 Å

Organism: Henneguya salminicola (NCBI:txid69463)

Mean predicted aligned error: 17.08 Å

Nearest PDB structures (foldseek):
  4s36-assembly1_A  TM=2.977E-01  e=6.422E+00  Pseudomonas aeruginosa

Secondary structure (DSSP, 8-state):
-PPPEEEEEE-SSSSEEEEEETTEEEEEE------GGGS-TT----SS-------TTSS----TTS----SSSSSSGGG------SSSPPPPTT--TTS-S-------------------------